Protein AF-A0A8T3P3Z3-F1 (afdb_monomer_lite)

Secondary structure (DSSP, 8-state):
--HHHHHHHHHHHHHHHHHHHHHHHHHHHHHHHHHHHHHHHHHHHHHHHHHHHHTT-SHHHHHSHHHHHHHHHHHHHHHHHHHHHHHHHHHHHHHHHHHHHHHHHHHHHHHHHHHHHHHHHHHHHHHHHHHHHHHHHHHHHHHHHHHHHHHHHHHTTSS-HHHHHHHHHHHHHT-

Radius of gyration: 40.55 Å; chains: 1; bounding box: 87×21×114 Å

Sequence (175 aa):
MDQDSSNAEIAAAECRIADLTMQIERGKEVVQQCTDANTNLSRSAAEARAENQSSGRGFFAGLLGPKYRSAMRLAAASSNAAIAKDVAEKRRKIAEGKREAQDLVKQLQTELSAAKSELKALTSNRQAAAKTKSVAAKNAKDSLSLLEKLKDAHESGILTDDEYEEKRRKLVSQL

pLDDT: mean 89.96, std 8.35, range [50.69, 98.0]

Structure (mmCIF, N/CA/C/O backbone):
data_AF-A0A8T3P3Z3-F1
#
_entry.id   AF-A0A8T3P3Z3-F1
#
loop_
_atom_site.group_PDB
_atom_site.id
_atom_site.type_symbol
_atom_site.label_atom_id
_atom_site.label_alt_id
_atom_site.label_comp_id
_atom_site.label_asym_id
_atom_site.label_entity_id
_atom_site.label_seq_id
_atom_site.pdbx_PDB_ins_code
_atom_site.Cartn_x
_atom_site.Cartn_y
_atom_site.Cartn_z
_atom_site.occupancy
_atom_site.B_iso_or_equiv
_atom_site.auth_seq_id
_atom_site.auth_comp_id
_atom_site.auth_asym_id
_atom_site.auth_atom_id
_atom_site.pdbx_PDB_model_num
ATOM 1 N N . MET A 1 1 ? -22.319 -10.561 25.072 1.00 50.69 1 MET A N 1
ATOM 2 C CA . MET A 1 1 ? -21.213 -10.471 24.100 1.00 50.69 1 MET A CA 1
ATOM 3 C C . MET A 1 1 ? -19.915 -10.590 24.864 1.00 50.69 1 MET A C 1
ATOM 5 O O . MET A 1 1 ? -19.656 -9.767 25.744 1.00 50.69 1 MET A O 1
ATOM 9 N N . ASP A 1 2 ? -19.195 -11.676 24.602 1.00 67.25 2 ASP A N 1
ATOM 10 C CA . ASP A 1 2 ? -18.031 -12.093 25.375 1.00 67.25 2 ASP A CA 1
ATOM 11 C C . ASP A 1 2 ? -16.848 -11.160 25.149 1.00 67.25 2 ASP A C 1
ATOM 13 O O . ASP A 1 2 ? -16.552 -10.734 24.032 1.00 67.25 2 ASP A O 1
ATOM 17 N N . GLN A 1 3 ? -16.177 -10.825 26.249 1.00 68.56 3 GLN A N 1
ATOM 18 C CA . GLN A 1 3 ? -14.993 -9.967 26.263 1.00 68.56 3 GLN A CA 1
ATOM 19 C C . GLN A 1 3 ? -13.870 -10.551 25.389 1.00 68.56 3 GLN A C 1
ATOM 21 O O . GLN A 1 3 ? -13.110 -9.799 24.781 1.00 68.56 3 GLN A O 1
ATOM 26 N N . ASP A 1 4 ? -13.844 -11.877 25.262 1.00 76.31 4 ASP A N 1
ATOM 27 C CA . ASP A 1 4 ? -12.905 -12.624 24.430 1.00 76.31 4 ASP A CA 1
ATOM 28 C C . ASP A 1 4 ? -13.165 -12.432 22.929 1.00 76.31 4 ASP A C 1
ATOM 30 O O . ASP A 1 4 ? -12.211 -12.258 22.173 1.00 76.31 4 ASP A O 1
ATOM 34 N N . SER A 1 5 ? -14.431 -12.332 22.498 1.00 82.38 5 SER A N 1
ATOM 35 C CA . SER A 1 5 ? -14.784 -12.028 21.097 1.00 82.38 5 SER A CA 1
ATOM 36 C C . SER A 1 5 ? -14.308 -10.631 20.697 1.00 82.38 5 SER A C 1
ATOM 38 O O . SER A 1 5 ? -13.670 -10.453 19.665 1.00 82.38 5 SER A O 1
ATOM 40 N N . SER A 1 6 ? -14.539 -9.635 21.560 1.00 81.94 6 SER A N 1
ATOM 41 C CA . SER A 1 6 ? -14.114 -8.253 21.300 1.00 81.94 6 SER A CA 1
ATOM 42 C C . SER A 1 6 ? -12.588 -8.105 21.266 1.00 81.94 6 SER A C 1
ATOM 44 O O . SER A 1 6 ? -12.062 -7.329 20.470 1.00 81.94 6 SER A O 1
ATOM 46 N N . ASN A 1 7 ? -11.863 -8.845 22.109 1.00 87.44 7 ASN A N 1
ATOM 47 C CA . ASN A 1 7 ? -10.401 -8.842 22.087 1.00 87.44 7 ASN A CA 1
ATOM 48 C C . ASN A 1 7 ? -9.848 -9.539 20.832 1.00 87.44 7 ASN A C 1
ATOM 50 O O . ASN A 1 7 ? -8.870 -9.055 20.263 1.00 87.44 7 ASN A O 1
ATOM 54 N N . ALA A 1 8 ? -10.483 -10.622 20.376 1.00 91.19 8 ALA A N 1
ATOM 55 C CA . ALA A 1 8 ? -10.107 -11.305 19.141 1.00 91.19 8 ALA A CA 1
ATOM 56 C C . ALA A 1 8 ? -10.317 -10.418 17.900 1.00 91.19 8 ALA A C 1
ATOM 58 O O . ALA A 1 8 ? -9.439 -10.354 17.042 1.00 91.19 8 ALA A O 1
ATOM 59 N N . GLU A 1 9 ? -11.430 -9.682 17.828 1.00 92.00 9 GLU A N 1
ATOM 60 C CA . GLU A 1 9 ? -11.714 -8.733 16.739 1.00 92.00 9 GLU A CA 1
ATOM 61 C C . GLU A 1 9 ? -10.695 -7.583 16.686 1.00 92.00 9 GLU A C 1
ATOM 63 O O . GLU A 1 9 ? -10.217 -7.220 15.611 1.00 92.00 9 GLU A O 1
ATOM 68 N N . ILE A 1 10 ? -10.307 -7.040 17.847 1.00 93.25 10 ILE A N 1
ATOM 69 C CA . ILE A 1 10 ? -9.264 -6.006 17.947 1.00 93.25 10 ILE A CA 1
ATOM 70 C C . ILE A 1 10 ? -7.916 -6.549 17.460 1.00 93.25 10 ILE A C 1
ATOM 72 O O . ILE A 1 10 ? -7.276 -5.916 16.622 1.00 93.25 10 ILE A O 1
ATOM 76 N N . ALA A 1 11 ? -7.510 -7.731 17.931 1.00 93.81 11 ALA A N 1
ATOM 77 C CA . ALA A 1 11 ? -6.254 -8.354 17.519 1.00 93.81 11 ALA A CA 1
ATOM 78 C C . ALA A 1 11 ? -6.233 -8.654 16.009 1.00 93.81 11 ALA A C 1
ATOM 80 O O . ALA A 1 11 ? -5.237 -8.397 15.334 1.00 93.81 11 ALA A O 1
ATOM 81 N N . ALA A 1 12 ? -7.349 -9.130 15.448 1.00 94.50 12 ALA A N 1
ATOM 82 C CA . ALA A 1 12 ? -7.479 -9.365 14.013 1.00 94.50 12 ALA A CA 1
ATOM 83 C C . ALA A 1 12 ? -7.345 -8.066 13.199 1.00 94.50 12 ALA A C 1
ATOM 85 O O . ALA A 1 12 ? -6.649 -8.044 12.180 1.00 94.50 12 ALA A O 1
ATOM 86 N N . ALA A 1 13 ? -7.957 -6.969 13.658 1.00 94.50 13 ALA A N 1
ATOM 87 C CA . ALA A 1 13 ? -7.828 -5.660 13.021 1.00 94.50 13 ALA A CA 1
ATOM 88 C C . ALA A 1 13 ? -6.385 -5.121 13.088 1.00 94.50 13 ALA A C 1
ATOM 90 O O . ALA A 1 13 ? -5.887 -4.576 12.101 1.00 94.50 13 ALA A O 1
ATOM 91 N N . GLU A 1 14 ? -5.684 -5.312 14.209 1.00 95.19 14 GLU A N 1
ATOM 92 C CA . GLU A 1 14 ? -4.268 -4.950 14.362 1.00 95.19 14 GLU A CA 1
ATOM 93 C C . GLU A 1 14 ? -3.361 -5.748 13.414 1.00 95.19 14 GLU A C 1
ATOM 95 O O . GLU A 1 14 ? -2.542 -5.153 12.707 1.00 95.19 14 GLU A O 1
ATOM 100 N N . CYS A 1 15 ? -3.551 -7.070 13.323 1.00 96.31 15 CYS A N 1
ATOM 101 C CA . CYS A 1 15 ? -2.842 -7.915 12.360 1.00 96.31 15 CYS A CA 1
ATOM 102 C C . CYS A 1 15 ? -3.090 -7.454 10.918 1.00 96.31 15 CYS A C 1
ATOM 104 O O . CYS A 1 15 ? -2.143 -7.277 10.153 1.00 96.31 15 CYS A O 1
ATOM 106 N N . ARG A 1 16 ? -4.347 -7.168 10.557 1.00 96.81 16 ARG A N 1
ATOM 107 C CA . ARG A 1 16 ? -4.697 -6.669 9.220 1.00 96.81 16 ARG A CA 1
ATOM 108 C C . ARG A 1 16 ? -4.017 -5.334 8.904 1.00 96.81 16 ARG A C 1
ATOM 110 O O . ARG A 1 16 ? -3.546 -5.135 7.787 1.00 96.81 16 ARG A O 1
ATOM 117 N N . ILE A 1 17 ? -3.943 -4.416 9.869 1.00 97.44 17 ILE A N 1
ATOM 118 C CA . ILE A 1 17 ? -3.235 -3.135 9.716 1.00 97.44 17 ILE A CA 1
ATOM 119 C C . ILE A 1 17 ? -1.740 -3.362 9.465 1.00 97.44 17 ILE A C 1
ATOM 121 O O . ILE A 1 17 ? -1.163 -2.689 8.603 1.00 97.44 17 ILE A O 1
ATOM 125 N N . ALA A 1 18 ? -1.113 -4.290 10.192 1.00 97.56 18 ALA A N 1
ATOM 126 C CA . ALA A 1 18 ? 0.296 -4.627 10.001 1.00 97.56 18 ALA A CA 1
ATOM 127 C C . ALA A 1 18 ? 0.552 -5.201 8.597 1.00 97.56 18 ALA A C 1
ATOM 129 O O . ALA A 1 18 ? 1.436 -4.713 7.887 1.00 97.56 18 ALA A O 1
ATOM 130 N N . ASP A 1 19 ? -0.280 -6.147 8.157 1.00 97.69 19 ASP A N 1
ATOM 131 C CA . ASP A 1 19 ? -0.182 -6.756 6.828 1.00 97.69 19 ASP A CA 1
ATOM 132 C C . ASP A 1 19 ? -0.372 -5.730 5.707 1.00 97.69 19 ASP A C 1
ATOM 134 O O . ASP A 1 19 ? 0.442 -5.664 4.783 1.00 97.69 19 ASP A O 1
ATOM 138 N N . LEU A 1 20 ? -1.401 -4.881 5.799 1.00 97.69 20 LEU A N 1
ATOM 139 C CA . LEU A 1 20 ? -1.647 -3.814 4.824 1.00 97.69 20 LEU A CA 1
ATOM 140 C C . LEU A 1 20 ? -0.477 -2.826 4.765 1.00 97.69 20 LEU A C 1
ATOM 142 O O . LEU A 1 20 ? -0.072 -2.410 3.680 1.00 97.69 20 LEU A O 1
ATOM 146 N N . THR A 1 21 ? 0.103 -2.477 5.915 1.00 97.62 21 THR A N 1
ATOM 147 C CA . THR A 1 21 ? 1.270 -1.585 5.980 1.00 97.62 21 THR A CA 1
ATOM 148 C C . THR A 1 21 ? 2.472 -2.204 5.266 1.00 97.62 21 THR A C 1
ATOM 150 O O . THR A 1 21 ? 3.102 -1.542 4.444 1.00 97.62 21 THR A O 1
ATOM 153 N N . MET A 1 22 ? 2.754 -3.487 5.508 1.00 98.00 22 MET A N 1
ATOM 154 C CA . MET A 1 22 ? 3.831 -4.202 4.820 1.00 98.00 22 MET A CA 1
ATOM 155 C C . MET A 1 22 ? 3.593 -4.274 3.303 1.00 98.00 22 MET A C 1
ATOM 157 O O . MET A 1 22 ? 4.521 -4.071 2.521 1.00 98.00 22 MET A O 1
ATOM 161 N N . GLN A 1 23 ? 2.360 -4.545 2.868 1.00 97.00 23 GLN A N 1
ATOM 162 C CA . GLN A 1 23 ? 2.019 -4.592 1.444 1.00 97.00 23 GLN A CA 1
ATOM 163 C C . GLN A 1 23 ? 2.171 -3.225 0.764 1.00 97.00 23 GLN A C 1
ATOM 165 O O . GLN A 1 23 ? 2.652 -3.161 -0.367 1.00 97.00 23 GLN A O 1
ATOM 170 N N . ILE A 1 24 ? 1.830 -2.131 1.453 1.00 97.69 24 ILE A N 1
ATOM 171 C CA . ILE A 1 24 ? 2.048 -0.768 0.951 1.00 97.69 24 ILE A CA 1
ATOM 172 C C . ILE A 1 24 ? 3.535 -0.497 0.728 1.00 97.69 24 ILE A C 1
ATOM 174 O O . ILE A 1 24 ? 3.894 0.037 -0.322 1.00 97.69 24 ILE A O 1
ATOM 178 N N . GLU A 1 25 ? 4.398 -0.857 1.680 1.00 97.38 25 GLU A N 1
ATOM 179 C CA . GLU A 1 25 ? 5.842 -0.648 1.528 1.00 97.38 25 GLU A CA 1
ATOM 180 C C . GLU A 1 25 ? 6.406 -1.463 0.360 1.00 97.38 25 GLU A C 1
ATOM 182 O O . GLU A 1 25 ? 7.071 -0.898 -0.508 1.00 97.38 25 GLU A O 1
ATOM 187 N N . ARG A 1 26 ? 6.018 -2.737 0.225 1.00 96.56 26 ARG A N 1
ATOM 188 C CA . ARG A 1 26 ? 6.377 -3.551 -0.952 1.00 96.56 26 ARG A CA 1
ATOM 189 C C . ARG A 1 26 ? 5.886 -2.925 -2.261 1.00 96.56 26 ARG A C 1
ATOM 191 O O . ARG A 1 26 ? 6.616 -2.884 -3.245 1.00 96.56 26 ARG A O 1
ATOM 198 N N . GLY A 1 27 ? 4.662 -2.397 -2.289 1.00 96.81 27 GLY A N 1
ATOM 199 C CA . GLY A 1 27 ? 4.129 -1.704 -3.465 1.00 96.81 27 GLY A CA 1
ATOM 200 C C . GLY A 1 27 ? 4.938 -0.454 -3.833 1.00 96.81 27 GLY A C 1
ATOM 201 O O . GLY A 1 27 ? 5.218 -0.218 -5.010 1.00 96.81 27 GLY A O 1
ATOM 202 N N . LYS A 1 28 ? 5.381 0.326 -2.839 1.00 96.81 28 LYS A N 1
ATOM 203 C CA . LYS A 1 28 ? 6.267 1.484 -3.054 1.00 96.81 28 LYS A CA 1
ATOM 204 C C . LYS A 1 28 ? 7.639 1.068 -3.584 1.00 96.81 28 LYS A C 1
ATOM 206 O O . LYS A 1 28 ? 8.156 1.736 -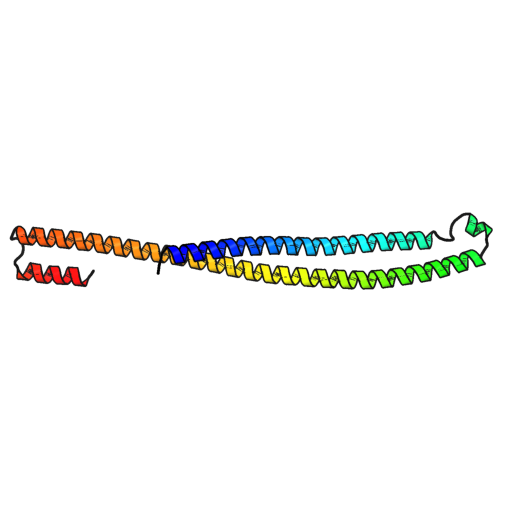4.478 1.00 96.81 28 LYS A O 1
ATOM 211 N N . GLU A 1 29 ? 8.203 -0.031 -3.084 1.00 97.81 29 GLU A N 1
ATOM 212 C CA . GLU A 1 29 ? 9.458 -0.591 -3.597 1.00 97.81 29 GLU A CA 1
ATOM 213 C C . GLU A 1 29 ? 9.341 -0.944 -5.083 1.00 97.81 29 GLU A C 1
ATOM 215 O O . GLU A 1 29 ? 10.219 -0.586 -5.865 1.00 97.81 29 GLU A O 1
ATOM 220 N N . VAL A 1 30 ? 8.231 -1.553 -5.510 1.00 97.25 30 VAL A N 1
ATOM 221 C CA . VAL A 1 30 ? 7.983 -1.849 -6.934 1.00 97.25 30 VAL A CA 1
ATOM 222 C C . VAL A 1 30 ? 7.924 -0.565 -7.771 1.00 97.25 30 VAL A C 1
ATOM 224 O O . VAL A 1 30 ? 8.550 -0.480 -8.829 1.00 97.25 30 VAL A O 1
ATOM 227 N N . VAL A 1 31 ? 7.240 0.482 -7.295 1.00 97.12 31 VAL A N 1
ATOM 228 C CA . VAL A 1 31 ? 7.201 1.790 -7.982 1.00 97.12 31 VAL A CA 1
ATOM 229 C C . VAL A 1 31 ? 8.603 2.395 -8.125 1.00 97.12 31 VAL A C 1
ATOM 231 O O . VAL A 1 31 ? 8.924 2.992 -9.165 1.00 97.12 31 VAL A O 1
ATOM 234 N N . GLN A 1 32 ? 9.442 2.238 -7.100 1.00 97.19 32 GLN A N 1
ATOM 235 C CA . GLN A 1 32 ? 10.830 2.682 -7.136 1.00 97.19 32 GLN A CA 1
ATOM 236 C C . GLN A 1 32 ? 11.639 1.870 -8.153 1.00 97.19 32 GLN A C 1
ATOM 238 O O . GLN A 1 32 ? 12.264 2.462 -9.030 1.00 97.19 32 GLN A O 1
ATOM 243 N N . GLN A 1 33 ? 11.521 0.541 -8.140 1.00 97.00 33 GLN A N 1
ATOM 244 C CA . GLN A 1 33 ? 12.172 -0.342 -9.11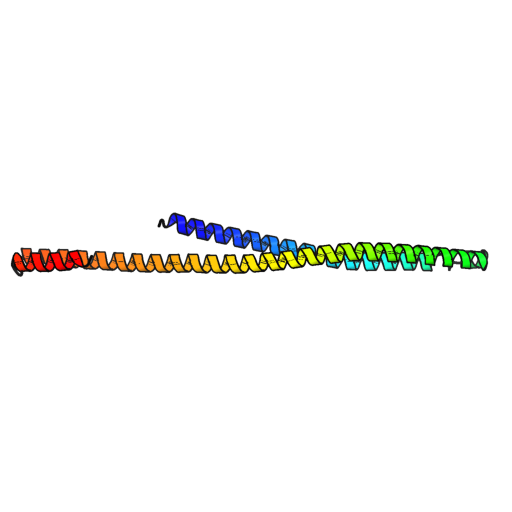2 1.00 97.00 33 GLN A CA 1
ATOM 245 C C . GLN A 1 33 ? 11.794 0.009 -10.556 1.00 97.00 33 GLN A C 1
ATOM 247 O O . GLN A 1 33 ? 12.664 0.055 -11.423 1.00 97.00 33 GLN A O 1
ATOM 252 N N . CYS A 1 34 ? 10.527 0.332 -10.839 1.00 96.44 34 CYS A N 1
ATOM 253 C CA . CYS A 1 34 ? 10.122 0.802 -12.167 1.00 96.44 34 CYS A CA 1
ATOM 254 C C . CYS A 1 34 ? 10.787 2.138 -12.542 1.00 96.44 34 CYS A C 1
ATOM 256 O O . CYS A 1 34 ? 11.142 2.369 -13.700 1.00 96.44 34 CYS A O 1
ATOM 258 N N . THR A 1 35 ? 10.958 3.036 -11.573 1.00 95.75 35 THR A N 1
ATOM 259 C CA . THR A 1 35 ? 11.613 4.335 -11.784 1.00 95.75 35 THR A CA 1
ATOM 260 C C . THR A 1 35 ? 13.108 4.159 -12.072 1.00 95.75 35 THR A C 1
ATOM 262 O O . THR A 1 35 ? 13.630 4.748 -13.026 1.00 95.75 35 THR A O 1
ATOM 265 N N . ASP A 1 36 ? 13.771 3.275 -11.332 1.00 97.25 36 ASP A N 1
ATOM 266 C CA . ASP A 1 36 ? 15.178 2.930 -11.532 1.00 97.25 36 ASP A CA 1
ATOM 267 C C . ASP A 1 36 ? 15.382 2.199 -12.864 1.00 97.25 36 ASP A C 1
ATOM 269 O O . ASP A 1 36 ? 16.277 2.547 -13.637 1.00 97.25 36 ASP A O 1
ATOM 273 N N . ALA A 1 37 ? 14.494 1.261 -13.207 1.00 96.31 37 ALA A N 1
ATOM 274 C CA . ALA A 1 37 ? 14.508 0.556 -14.485 1.00 96.31 37 ALA A CA 1
ATOM 275 C C . ALA A 1 37 ? 14.383 1.519 -15.676 1.00 96.31 37 ALA A C 1
ATOM 277 O O . ALA A 1 37 ? 15.101 1.368 -16.664 1.00 96.31 37 ALA A O 1
ATOM 278 N N . ASN A 1 38 ? 13.525 2.543 -15.591 1.00 96.00 38 ASN A N 1
ATOM 279 C CA . ASN A 1 38 ? 13.406 3.552 -16.648 1.00 96.00 38 ASN A CA 1
ATOM 280 C C . ASN A 1 38 ? 14.683 4.401 -16.779 1.00 96.00 38 ASN A C 1
ATOM 282 O O . ASN A 1 38 ? 15.128 4.717 -17.889 1.00 96.00 38 ASN A O 1
ATOM 286 N N . THR A 1 39 ? 15.301 4.745 -15.650 1.00 95.44 39 THR A N 1
ATOM 287 C CA . THR A 1 39 ? 16.562 5.497 -15.618 1.00 95.44 39 THR A CA 1
ATOM 288 C C . THR A 1 39 ? 17.698 4.682 -16.237 1.00 95.44 39 THR A C 1
ATOM 290 O O . THR A 1 39 ? 18.396 5.173 -17.127 1.00 95.44 39 THR A O 1
ATOM 293 N N . ASN A 1 40 ? 17.826 3.413 -15.849 1.00 96.62 40 ASN A N 1
ATOM 294 C CA . ASN A 1 40 ? 18.827 2.492 -16.383 1.00 96.62 40 ASN A CA 1
ATOM 295 C C . ASN A 1 40 ? 18.617 2.234 -17.877 1.00 96.62 40 ASN A C 1
ATOM 297 O O . ASN A 1 40 ? 19.560 2.354 -18.651 1.00 96.62 40 ASN A O 1
ATOM 301 N N . LEU A 1 41 ? 17.375 1.999 -18.314 1.00 95.69 41 LEU A N 1
ATOM 302 C CA . LEU A 1 41 ? 17.042 1.848 -19.732 1.00 95.69 41 LEU A CA 1
ATOM 303 C C . LEU A 1 41 ? 17.444 3.084 -20.546 1.00 95.69 41 LEU A C 1
ATOM 305 O O . LEU A 1 41 ? 17.961 2.965 -21.656 1.00 95.69 41 LEU A O 1
ATOM 309 N N . SER A 1 42 ? 17.221 4.277 -19.993 1.00 93.00 42 SER A N 1
ATOM 310 C CA . SER A 1 42 ? 17.595 5.535 -20.642 1.00 93.00 42 SER A CA 1
ATOM 311 C C . SER A 1 42 ? 19.112 5.678 -20.770 1.00 93.00 42 SER A C 1
ATOM 313 O O . SER A 1 42 ? 19.587 6.102 -21.824 1.00 93.00 42 SER A O 1
ATOM 315 N N . ARG A 1 43 ? 19.862 5.283 -19.734 1.00 95.75 43 ARG A N 1
ATOM 316 C CA . ARG A 1 43 ? 21.328 5.279 -19.736 1.00 95.75 43 ARG A CA 1
ATOM 317 C C . ARG A 1 43 ? 21.887 4.280 -20.749 1.00 95.75 43 ARG A C 1
ATOM 319 O O . ARG A 1 43 ? 22.609 4.695 -21.649 1.00 95.75 43 ARG A O 1
ATOM 326 N N . SER A 1 44 ? 21.472 3.015 -20.691 1.00 94.94 44 SER A N 1
ATOM 327 C CA . SER A 1 44 ? 21.937 1.978 -21.624 1.00 94.94 44 SER A CA 1
ATOM 328 C C . SER A 1 44 ? 21.599 2.314 -23.078 1.00 94.94 44 SER A C 1
ATOM 330 O O . SER A 1 44 ? 22.396 2.092 -23.984 1.00 94.94 44 SER A O 1
ATOM 332 N N . ALA A 1 45 ? 20.436 2.923 -23.327 1.00 93.56 45 ALA A N 1
ATOM 333 C CA . ALA A 1 45 ? 20.075 3.385 -24.662 1.00 93.56 45 ALA A CA 1
ATOM 334 C C . ALA A 1 45 ? 20.900 4.591 -25.138 1.00 93.56 45 ALA A C 1
ATOM 336 O O . ALA A 1 45 ? 21.020 4.809 -26.344 1.00 93.56 45 ALA A O 1
ATOM 337 N N . ALA A 1 46 ? 21.407 5.425 -24.229 1.00 92.88 46 ALA A N 1
ATOM 338 C CA . ALA A 1 46 ? 22.320 6.510 -24.573 1.00 92.88 46 ALA A CA 1
ATOM 339 C C . ALA A 1 46 ? 23.717 5.961 -24.900 1.00 92.88 46 ALA A C 1
ATOM 341 O O . ALA A 1 46 ? 24.283 6.341 -25.923 1.00 92.88 46 ALA A O 1
ATOM 342 N N . GLU A 1 47 ? 24.214 5.017 -24.098 1.00 93.75 47 GLU A N 1
ATOM 343 C CA . GLU A 1 47 ? 25.491 4.320 -24.309 1.00 93.75 47 GLU A CA 1
ATOM 344 C C . GLU A 1 47 ? 25.510 3.588 -25.660 1.00 93.75 47 GLU A C 1
ATOM 346 O O . GLU A 1 47 ? 26.364 3.871 -26.499 1.00 93.75 47 GLU A O 1
ATOM 351 N N . ALA A 1 48 ? 24.493 2.771 -25.952 1.00 90.81 48 ALA A N 1
ATOM 352 C CA . ALA A 1 48 ? 24.399 2.047 -27.223 1.00 90.81 48 ALA A CA 1
ATOM 353 C C . ALA A 1 48 ? 24.331 2.987 -28.447 1.00 90.81 48 ALA A C 1
ATOM 355 O O . ALA A 1 48 ? 24.914 2.722 -29.500 1.00 90.81 48 ALA A O 1
ATOM 356 N N . ARG A 1 49 ? 23.648 4.137 -28.325 1.00 88.94 49 ARG A N 1
ATOM 357 C CA . ARG A 1 49 ? 23.635 5.153 -29.393 1.00 88.94 49 ARG A CA 1
ATOM 358 C C . ARG A 1 49 ? 24.994 5.828 -29.561 1.00 88.94 49 ARG A C 1
ATOM 360 O O . ARG A 1 49 ? 25.354 6.153 -30.692 1.00 88.94 49 ARG A O 1
ATOM 367 N N . ALA A 1 50 ? 25.728 6.054 -28.474 1.00 88.50 50 ALA A N 1
ATOM 368 C CA . ALA A 1 50 ? 27.069 6.626 -28.521 1.00 88.50 50 ALA A CA 1
ATOM 369 C C . ALA A 1 50 ? 28.063 5.676 -29.217 1.00 88.50 50 ALA A C 1
ATOM 371 O O . ALA A 1 50 ? 28.828 6.123 -30.074 1.00 88.50 50 ALA A O 1
ATOM 372 N N . GLU A 1 51 ? 27.990 4.370 -28.945 1.00 88.00 51 GLU A N 1
ATOM 373 C CA . GLU A 1 51 ? 28.793 3.333 -29.621 1.00 88.00 51 GLU A CA 1
ATOM 374 C C . GLU A 1 51 ? 28.514 3.260 -31.132 1.00 88.00 51 GLU A C 1
ATOM 376 O O . GLU A 1 51 ? 29.428 3.226 -31.963 1.00 88.00 51 GLU A O 1
ATOM 381 N N . ASN A 1 52 ? 27.242 3.332 -31.527 1.00 85.88 52 ASN A N 1
ATOM 382 C CA . ASN A 1 52 ? 26.876 3.379 -32.942 1.00 85.88 52 ASN A CA 1
ATOM 383 C C . ASN A 1 52 ? 27.402 4.644 -33.643 1.00 85.88 52 ASN A C 1
ATOM 385 O O . ASN A 1 52 ? 27.706 4.615 -34.833 1.00 85.88 52 ASN A O 1
ATOM 389 N N . GLN A 1 53 ? 27.508 5.771 -32.934 1.00 79.94 53 GLN A N 1
ATOM 390 C CA . GLN A 1 53 ? 28.006 7.027 -33.506 1.00 79.94 53 GLN A CA 1
ATOM 391 C C . GLN A 1 53 ? 29.533 7.079 -33.635 1.00 79.94 53 GLN A C 1
ATOM 393 O O . GLN A 1 53 ? 30.042 7.781 -34.517 1.00 79.94 53 GLN A O 1
ATOM 398 N N . SER A 1 54 ? 30.269 6.369 -32.776 1.00 77.94 54 SER A N 1
ATOM 399 C CA . SER A 1 54 ? 31.728 6.244 -32.873 1.00 77.94 54 SER A CA 1
ATOM 400 C C . SER A 1 54 ? 32.150 5.254 -33.972 1.00 77.94 54 SER A C 1
ATOM 402 O O . SER A 1 54 ? 33.209 5.422 -34.591 1.00 77.94 54 SER A O 1
ATOM 404 N N . SER A 1 55 ? 31.281 4.292 -34.299 1.00 70.50 55 SER A N 1
ATOM 405 C CA . SER A 1 55 ? 31.450 3.334 -35.394 1.00 70.50 55 SER A CA 1
ATOM 406 C C . SER A 1 55 ? 31.568 4.048 -36.754 1.00 70.50 55 SER A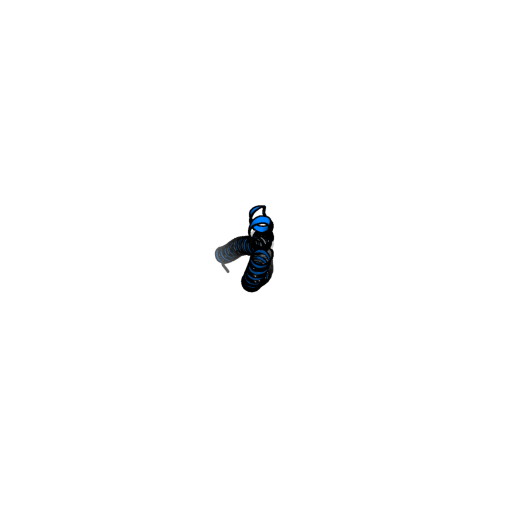 C 1
ATOM 408 O O . SER A 1 55 ? 30.624 4.647 -37.265 1.00 70.50 55 SER A O 1
ATOM 410 N N . GLY A 1 56 ? 32.768 4.029 -37.348 1.00 62.94 56 GLY A N 1
ATOM 411 C CA . GLY A 1 56 ? 33.060 4.695 -38.629 1.00 62.94 56 GLY A CA 1
ATOM 412 C C . GLY A 1 56 ? 33.649 6.111 -38.531 1.00 62.94 56 GLY A C 1
ATOM 413 O O . GLY A 1 56 ? 33.788 6.774 -39.561 1.00 62.94 56 GLY A O 1
ATOM 414 N N . ARG A 1 57 ? 34.024 6.580 -37.329 1.00 69.56 57 ARG A N 1
ATOM 415 C CA . ARG A 1 57 ? 34.759 7.849 -37.115 1.00 69.56 57 ARG A CA 1
ATOM 416 C C . ARG A 1 57 ? 36.251 7.681 -36.769 1.00 69.56 57 ARG A C 1
ATOM 418 O O . ARG A 1 57 ? 36.946 8.681 -36.645 1.00 69.56 57 ARG A O 1
ATOM 425 N N . GLY A 1 58 ? 36.746 6.448 -36.629 1.00 70.19 58 GLY A N 1
ATOM 426 C CA . GLY A 1 58 ? 38.143 6.156 -36.264 1.00 70.19 58 GLY A CA 1
ATOM 427 C C . GLY A 1 58 ? 39.150 6.226 -37.422 1.00 70.19 58 GLY A C 1
ATOM 428 O O . GLY A 1 58 ? 38.771 6.359 -38.585 1.00 70.19 58 GLY A O 1
ATOM 429 N N . PHE A 1 59 ? 40.440 6.069 -37.100 1.00 67.56 59 PHE A N 1
ATOM 430 C CA . PHE A 1 59 ? 41.578 6.095 -38.038 1.00 67.56 59 PHE A CA 1
ATOM 431 C C . PHE A 1 59 ? 41.345 5.258 -39.314 1.00 67.56 59 PHE A C 1
ATOM 433 O O . PHE A 1 59 ? 41.517 5.747 -40.431 1.00 67.56 59 PHE A O 1
ATOM 440 N N . PHE A 1 60 ? 40.826 4.035 -39.167 1.00 63.69 60 PHE A N 1
ATOM 441 C CA . PHE A 1 60 ? 40.511 3.143 -40.291 1.00 63.69 60 PHE A CA 1
ATOM 442 C C . PHE A 1 60 ? 39.413 3.668 -41.227 1.00 63.69 60 PHE A C 1
ATOM 444 O O . PHE A 1 60 ? 39.405 3.347 -42.412 1.00 63.69 60 PHE A O 1
ATOM 451 N N . ALA A 1 61 ? 38.503 4.517 -40.747 1.00 67.25 61 ALA A N 1
ATOM 452 C CA . ALA A 1 61 ? 37.466 5.108 -41.587 1.00 67.25 61 ALA A CA 1
ATOM 453 C C . ALA A 1 61 ? 38.002 6.216 -42.511 1.00 67.25 61 ALA A C 1
ATOM 455 O O . ALA A 1 61 ? 37.407 6.485 -43.555 1.00 67.25 61 ALA A O 1
ATOM 456 N N . GLY A 1 62 ? 39.124 6.847 -42.141 1.00 70.12 62 GLY A N 1
ATOM 457 C CA . GLY A 1 62 ? 39.887 7.728 -43.029 1.00 70.12 62 GLY A CA 1
ATOM 458 C C . GLY A 1 62 ? 40.594 6.946 -44.137 1.00 70.12 62 GLY A C 1
ATOM 459 O O . GLY A 1 62 ? 40.579 7.378 -45.286 1.00 70.12 62 GLY A O 1
ATOM 460 N N . LEU A 1 63 ? 41.114 5.759 -43.803 1.00 76.38 63 LEU A N 1
ATOM 461 C CA . LEU A 1 63 ? 41.822 4.866 -44.726 1.00 76.38 63 LEU A CA 1
ATOM 462 C C . LEU A 1 63 ? 40.890 4.212 -45.767 1.00 76.38 63 LEU A C 1
ATOM 464 O O . LEU A 1 63 ? 41.233 4.119 -46.939 1.00 76.38 63 LEU A O 1
ATOM 468 N N . LEU A 1 64 ? 39.690 3.789 -45.353 1.00 82.19 64 LEU A N 1
ATOM 469 C CA . LEU A 1 64 ? 38.724 3.061 -46.197 1.00 82.19 64 LEU A CA 1
ATOM 470 C C . LEU A 1 64 ? 37.831 3.972 -47.069 1.00 82.19 64 LEU A C 1
ATOM 472 O O . LEU A 1 64 ? 37.020 3.496 -47.867 1.00 82.19 64 LEU A O 1
ATOM 476 N N . GLY A 1 65 ? 37.966 5.293 -46.933 1.00 85.06 65 GLY A N 1
ATOM 477 C CA . GLY A 1 65 ? 37.356 6.274 -47.828 1.00 85.06 65 GLY A CA 1
ATOM 478 C C . GLY A 1 65 ? 35.864 6.598 -47.593 1.00 85.06 65 GLY A C 1
ATOM 479 O O . GLY A 1 65 ? 35.229 6.155 -46.632 1.00 85.06 65 GLY A O 1
ATOM 480 N N . PRO A 1 66 ? 35.266 7.456 -48.448 1.00 83.44 66 PRO A N 1
ATOM 481 C CA . PRO A 1 66 ? 33.918 8.010 -48.246 1.00 83.44 66 PRO A CA 1
ATOM 482 C C . PRO A 1 66 ? 32.768 6.991 -48.292 1.00 83.44 66 PRO A C 1
ATOM 484 O O . PRO A 1 66 ? 31.809 7.134 -47.535 1.00 83.44 66 PRO A O 1
ATOM 487 N N . LYS A 1 67 ? 32.855 5.955 -49.141 1.00 85.62 67 LYS A N 1
ATOM 488 C CA . LYS A 1 67 ? 31.802 4.928 -49.273 1.00 85.62 67 LYS A CA 1
ATOM 489 C C . LYS A 1 67 ? 31.649 4.105 -47.992 1.00 85.62 67 LYS A C 1
ATOM 491 O O . LYS A 1 67 ? 30.531 3.909 -47.527 1.00 85.62 67 LYS A O 1
ATOM 496 N N . TYR A 1 68 ? 32.768 3.718 -47.376 1.00 85.75 68 TYR A N 1
ATOM 497 C CA . TYR A 1 68 ? 32.782 3.034 -46.082 1.00 85.75 68 TYR A CA 1
ATOM 498 C C . TYR A 1 68 ? 32.152 3.895 -44.978 1.00 85.75 68 TYR A C 1
ATOM 500 O O . TYR A 1 68 ? 31.274 3.439 -44.248 1.00 85.75 68 TYR A O 1
ATOM 508 N N . ARG A 1 69 ? 32.529 5.180 -44.905 1.00 82.88 69 ARG A N 1
ATOM 509 C CA . ARG A 1 69 ? 31.936 6.134 -43.951 1.00 82.88 69 ARG A CA 1
ATOM 510 C C . ARG A 1 69 ? 30.427 6.298 -44.149 1.00 82.88 69 ARG A C 1
ATOM 512 O O . ARG A 1 69 ? 29.693 6.387 -43.169 1.00 82.88 69 ARG A O 1
ATOM 519 N N . SER A 1 70 ? 29.961 6.338 -45.397 1.00 84.94 70 SER A N 1
ATOM 520 C CA . SER A 1 70 ? 28.532 6.418 -45.722 1.00 84.94 70 SER A CA 1
ATOM 521 C C . SER A 1 70 ? 27.776 5.152 -45.298 1.00 84.94 70 SER A C 1
ATOM 523 O O . SER A 1 70 ? 26.757 5.266 -44.616 1.00 84.94 70 SER A O 1
ATOM 525 N N . ALA A 1 71 ? 28.311 3.965 -45.597 1.00 86.00 71 ALA A N 1
ATOM 526 C CA . ALA A 1 71 ? 27.722 2.690 -45.188 1.00 86.00 71 ALA A CA 1
ATOM 527 C C . ALA A 1 71 ? 27.641 2.548 -43.656 1.00 86.00 71 ALA A C 1
ATOM 529 O O . ALA A 1 71 ? 26.595 2.176 -43.129 1.00 86.00 71 ALA A O 1
ATOM 530 N N . MET A 1 72 ? 28.698 2.932 -42.930 1.00 87.31 72 MET A N 1
ATOM 531 C CA . MET A 1 72 ? 28.706 2.904 -41.461 1.00 87.31 72 MET A CA 1
ATOM 532 C C . MET A 1 72 ? 27.689 3.871 -40.845 1.00 87.31 72 MET A C 1
ATOM 534 O O . MET A 1 72 ? 27.000 3.511 -39.896 1.00 87.31 72 MET A O 1
ATOM 538 N N . ARG A 1 73 ? 27.515 5.074 -41.412 1.00 85.81 73 ARG A N 1
ATOM 539 C CA . ARG A 1 73 ? 26.465 6.010 -40.965 1.00 85.81 73 ARG A CA 1
ATOM 540 C C . ARG A 1 73 ? 25.061 5.450 -41.181 1.00 85.81 73 ARG A C 1
ATOM 542 O O . ARG A 1 73 ? 24.206 5.633 -40.319 1.00 85.81 73 ARG A O 1
ATOM 549 N N . LEU A 1 74 ? 24.826 4.776 -42.307 1.00 88.38 74 LEU A N 1
ATOM 550 C CA . LEU A 1 74 ? 23.539 4.146 -42.599 1.00 88.38 74 LEU A CA 1
ATOM 551 C C . LEU A 1 74 ? 23.249 2.993 -41.626 1.00 88.38 74 LEU A C 1
ATOM 553 O O . LEU A 1 74 ? 22.154 2.920 -41.069 1.00 88.38 74 LEU A O 1
ATOM 557 N N . ALA A 1 75 ? 24.244 2.140 -41.366 1.00 87.81 75 ALA A N 1
ATOM 558 C CA . ALA A 1 75 ? 24.141 1.063 -40.385 1.00 87.81 75 ALA A CA 1
ATOM 559 C C . ALA A 1 75 ? 23.878 1.607 -38.968 1.00 87.81 75 ALA A C 1
ATOM 561 O O . ALA A 1 75 ? 22.970 1.132 -38.286 1.00 87.81 75 ALA A O 1
ATOM 562 N N . ALA A 1 76 ? 24.590 2.661 -38.558 1.00 88.00 76 ALA A N 1
ATOM 563 C CA . ALA A 1 76 ? 24.380 3.333 -37.277 1.00 88.00 76 ALA A CA 1
ATOM 564 C C . ALA A 1 76 ? 22.977 3.950 -37.157 1.00 88.00 76 ALA A C 1
ATOM 566 O O . ALA A 1 76 ? 22.348 3.851 -36.105 1.00 88.00 76 ALA A O 1
ATOM 567 N N . ALA A 1 77 ? 22.454 4.562 -38.226 1.00 88.94 77 ALA A N 1
ATOM 568 C CA . ALA A 1 77 ? 21.097 5.106 -38.245 1.00 88.94 77 ALA A CA 1
ATOM 569 C C . ALA A 1 77 ? 20.035 4.003 -38.097 1.00 88.94 77 ALA A C 1
ATOM 571 O O . ALA A 1 77 ? 19.114 4.148 -37.292 1.00 88.94 77 ALA A O 1
ATOM 572 N N . SER A 1 78 ? 20.195 2.886 -38.814 1.00 90.38 78 SER A N 1
ATOM 573 C CA . SER A 1 78 ? 19.314 1.716 -38.700 1.00 90.38 78 SER A CA 1
ATOM 574 C C . SER A 1 78 ? 19.350 1.110 -37.290 1.00 90.38 78 SER A C 1
ATOM 576 O O . SER A 1 78 ? 18.305 0.908 -36.669 1.00 90.38 78 SER A O 1
ATOM 578 N N . SER A 1 79 ? 20.552 0.922 -36.734 1.00 90.88 79 SER A N 1
ATOM 579 C CA . SER A 1 79 ? 20.751 0.421 -35.369 1.00 90.88 79 SER A CA 1
ATOM 580 C C . SER A 1 79 ? 20.119 1.351 -34.324 1.00 90.88 79 SER A C 1
ATOM 582 O O . SER A 1 79 ? 19.350 0.912 -33.470 1.00 90.88 79 SER A O 1
ATOM 584 N N . ASN A 1 80 ? 20.318 2.669 -34.443 1.00 91.88 80 ASN A N 1
ATOM 585 C CA . ASN A 1 80 ? 19.700 3.654 -33.551 1.00 91.88 80 ASN A CA 1
ATOM 586 C C . ASN A 1 80 ? 18.167 3.670 -33.643 1.00 91.88 80 ASN A C 1
ATOM 588 O O . ASN A 1 80 ? 17.500 3.877 -32.624 1.00 91.88 80 ASN A O 1
ATOM 592 N N . ALA A 1 81 ? 17.602 3.443 -34.832 1.00 92.44 81 ALA A N 1
ATOM 593 C CA . ALA A 1 81 ? 16.160 3.316 -35.015 1.00 92.44 81 ALA A CA 1
ATOM 594 C C . ALA A 1 81 ? 15.610 2.047 -34.342 1.00 92.44 81 ALA A C 1
ATOM 596 O O . ALA A 1 81 ? 14.565 2.106 -33.693 1.00 92.44 81 ALA A O 1
ATOM 597 N N . ALA A 1 82 ? 16.325 0.921 -34.434 1.00 93.75 82 ALA A N 1
ATOM 598 C CA . ALA A 1 82 ? 15.970 -0.311 -33.732 1.00 93.75 82 ALA A CA 1
ATOM 599 C C . ALA A 1 82 ? 16.021 -0.130 -32.204 1.00 93.75 82 ALA A C 1
ATOM 601 O O . ALA A 1 82 ? 15.048 -0.447 -31.520 1.00 93.75 82 ALA A O 1
ATOM 602 N N . ILE A 1 83 ? 17.088 0.488 -31.679 1.00 93.00 83 ILE A N 1
ATOM 603 C CA . ILE A 1 83 ? 17.217 0.833 -30.252 1.00 93.00 83 ILE A CA 1
ATOM 604 C C . ILE A 1 83 ? 16.057 1.730 -29.803 1.00 93.00 83 ILE A C 1
ATOM 606 O O . ILE A 1 83 ? 15.494 1.532 -28.731 1.00 93.00 83 ILE A O 1
ATOM 610 N N . ALA A 1 84 ? 15.669 2.726 -30.606 1.00 93.88 84 ALA A N 1
ATOM 611 C CA . ALA A 1 84 ? 14.557 3.608 -30.260 1.00 93.88 84 ALA A CA 1
ATOM 612 C C . ALA A 1 84 ? 13.222 2.857 -30.141 1.00 93.88 84 ALA A C 1
ATOM 614 O O . ALA A 1 84 ? 12.463 3.135 -29.211 1.00 93.88 84 ALA A O 1
ATOM 615 N N . LYS A 1 85 ? 12.955 1.896 -31.036 1.00 95.50 85 LYS A N 1
ATOM 616 C CA . LYS A 1 85 ? 11.755 1.048 -30.967 1.00 95.50 85 LYS A CA 1
ATOM 617 C C . LYS A 1 85 ? 11.754 0.167 -29.717 1.00 95.50 85 LYS A C 1
ATOM 619 O O . LYS A 1 85 ? 10.771 0.187 -28.981 1.00 95.50 85 LYS A O 1
ATOM 624 N N . ASP A 1 86 ? 12.857 -0.528 -29.442 1.00 95.31 86 ASP A N 1
ATOM 625 C CA . ASP A 1 86 ? 12.992 -1.391 -28.257 1.00 95.31 86 ASP A CA 1
ATOM 626 C C . ASP A 1 86 ? 12.830 -0.595 -26.949 1.00 95.31 86 ASP A C 1
ATOM 628 O O . ASP A 1 86 ? 12.083 -0.980 -26.049 1.00 95.31 86 ASP A O 1
ATOM 632 N N . VAL A 1 87 ? 13.449 0.586 -26.866 1.00 96.38 87 VAL A N 1
ATOM 633 C CA . VAL A 1 87 ? 13.308 1.483 -25.709 1.00 96.38 87 VAL A CA 1
ATOM 634 C C . VAL A 1 87 ? 11.871 1.963 -25.543 1.00 96.38 87 VAL A C 1
ATOM 636 O O . VAL A 1 87 ? 11.391 2.027 -24.413 1.00 96.38 87 VAL A O 1
ATOM 639 N N . ALA A 1 88 ? 11.177 2.308 -26.629 1.00 95.94 88 ALA A N 1
ATOM 640 C CA . ALA A 1 88 ? 9.782 2.732 -26.560 1.00 95.94 88 ALA A CA 1
ATOM 641 C C . ALA A 1 88 ? 8.879 1.607 -26.030 1.00 95.94 88 ALA A C 1
ATOM 643 O O . ALA A 1 88 ? 8.051 1.851 -25.151 1.00 95.94 88 ALA A O 1
ATOM 644 N N . GLU A 1 89 ? 9.078 0.373 -26.498 1.00 97.12 89 GLU A N 1
ATOM 645 C CA . GLU A 1 89 ? 8.324 -0.787 -26.022 1.00 97.12 89 GLU A CA 1
ATOM 646 C C . GLU A 1 89 ? 8.597 -1.073 -24.538 1.00 97.12 89 GLU A C 1
ATOM 648 O O . GLU A 1 89 ? 7.663 -1.199 -23.742 1.00 97.12 89 GLU A O 1
ATOM 653 N N . LYS A 1 90 ? 9.872 -1.107 -24.135 1.00 97.19 90 LYS A N 1
ATOM 654 C CA . LYS A 1 90 ? 10.261 -1.329 -22.735 1.00 97.19 90 LYS A CA 1
ATOM 655 C C . LYS A 1 90 ? 9.755 -0.217 -21.819 1.00 97.19 90 LYS A C 1
ATOM 657 O O . LYS A 1 90 ? 9.221 -0.509 -20.752 1.00 97.19 90 LYS A O 1
ATOM 662 N N . ARG A 1 91 ? 9.839 1.051 -22.239 1.00 96.31 91 ARG A N 1
ATOM 663 C CA . ARG A 1 91 ? 9.275 2.186 -21.486 1.00 96.31 91 ARG A CA 1
ATOM 664 C C . ARG A 1 91 ? 7.770 2.068 -21.315 1.00 96.31 91 ARG A C 1
ATOM 666 O O . ARG A 1 91 ? 7.281 2.397 -20.240 1.00 96.31 91 ARG A O 1
ATOM 673 N N . ARG A 1 92 ? 7.047 1.588 -22.332 1.00 97.25 92 ARG A N 1
ATOM 674 C CA . ARG A 1 92 ? 5.602 1.351 -22.224 1.00 97.25 92 ARG A CA 1
ATOM 675 C C . ARG A 1 92 ? 5.300 0.334 -21.126 1.00 97.25 92 ARG A C 1
ATOM 677 O O . ARG A 1 92 ? 4.508 0.639 -20.244 1.00 97.25 92 ARG A O 1
ATOM 684 N N . LYS A 1 93 ? 5.987 -0.814 -21.136 1.00 97.25 93 LYS A N 1
ATOM 685 C CA . LYS A 1 93 ? 5.827 -1.870 -20.118 1.00 97.25 93 LYS A CA 1
ATOM 686 C C . LYS A 1 93 ? 6.175 -1.370 -18.711 1.00 97.25 93 LYS A C 1
ATOM 688 O O . LYS A 1 93 ? 5.436 -1.622 -17.768 1.00 97.25 93 LYS A O 1
ATOM 693 N N . ILE A 1 94 ? 7.264 -0.610 -18.570 1.00 96.56 94 ILE A N 1
ATOM 694 C CA . ILE A 1 94 ? 7.662 -0.014 -17.283 1.00 96.56 94 ILE A CA 1
ATOM 695 C C . ILE A 1 94 ? 6.616 0.996 -16.790 1.00 96.56 94 ILE A C 1
ATOM 697 O O . ILE A 1 94 ? 6.307 1.029 -15.602 1.00 96.56 94 ILE A O 1
ATOM 701 N N . ALA A 1 95 ? 6.075 1.832 -17.680 1.00 96.06 95 ALA A N 1
ATOM 702 C CA . ALA A 1 95 ? 5.057 2.816 -17.324 1.00 96.06 95 ALA A CA 1
ATOM 703 C C . ALA A 1 95 ? 3.737 2.154 -16.898 1.00 96.06 95 ALA A C 1
ATOM 705 O O . ALA A 1 95 ? 3.114 2.610 -15.942 1.00 96.06 95 ALA A O 1
ATOM 706 N N . GLU A 1 96 ? 3.342 1.078 -17.578 1.00 97.19 96 GLU A N 1
ATOM 707 C CA . GLU A 1 96 ? 2.172 0.265 -17.239 1.00 97.19 96 GLU A CA 1
ATOM 708 C C . GLU A 1 96 ? 2.335 -0.395 -15.865 1.00 97.19 96 GLU A C 1
ATOM 710 O O . GLU A 1 96 ? 1.540 -0.116 -14.970 1.00 97.19 96 GLU A O 1
ATOM 715 N N . GLY A 1 97 ? 3.439 -1.115 -15.634 1.00 95.94 97 GLY A N 1
ATOM 716 C CA . GLY A 1 97 ? 3.717 -1.727 -14.329 1.00 95.94 97 GLY A CA 1
ATOM 717 C C . GLY A 1 97 ? 3.827 -0.702 -13.193 1.00 95.94 97 GLY A C 1
ATOM 718 O O . GLY A 1 97 ? 3.320 -0.924 -12.094 1.00 95.94 97 GLY A O 1
ATOM 719 N N . LYS A 1 98 ? 4.408 0.478 -13.458 1.00 97.56 98 LYS A N 1
ATOM 720 C CA . LYS A 1 98 ? 4.435 1.578 -12.483 1.00 97.56 98 LYS A CA 1
ATOM 721 C C . LYS A 1 98 ? 3.028 2.057 -12.135 1.00 97.56 98 LYS A C 1
ATOM 723 O O . LYS A 1 98 ? 2.755 2.312 -10.964 1.00 97.56 98 LYS A O 1
ATOM 728 N N . ARG A 1 99 ? 2.157 2.217 -13.133 1.00 97.88 99 ARG A N 1
ATOM 729 C CA . ARG A 1 99 ? 0.776 2.662 -12.928 1.00 97.88 99 ARG A CA 1
ATOM 730 C C . ARG A 1 99 ? -0.007 1.645 -12.103 1.00 97.88 99 ARG A C 1
ATOM 732 O O . ARG A 1 99 ? -0.632 2.038 -11.125 1.00 97.88 99 ARG A O 1
ATOM 739 N N . GLU A 1 100 ? 0.077 0.365 -12.452 1.00 97.19 100 GLU A N 1
ATOM 740 C CA . GLU A 1 100 ? -0.579 -0.722 -11.714 1.00 97.19 100 GLU A CA 1
ATOM 741 C C . GLU A 1 100 ? -0.131 -0.760 -10.249 1.00 97.19 100 GLU A C 1
ATOM 743 O O . GLU A 1 100 ? -0.966 -0.776 -9.345 1.00 97.19 100 GLU A O 1
ATOM 748 N N . ALA A 1 101 ? 1.179 -0.675 -9.997 1.00 96.50 101 ALA A N 1
ATOM 749 C CA . ALA A 1 101 ? 1.715 -0.640 -8.639 1.00 96.50 101 ALA A CA 1
ATOM 750 C C . ALA A 1 101 ? 1.253 0.606 -7.858 1.00 96.50 101 ALA A C 1
ATOM 752 O O . ALA A 1 101 ? 0.907 0.510 -6.681 1.00 96.50 101 ALA A O 1
ATOM 753 N N . GLN A 1 102 ? 1.200 1.778 -8.501 1.00 97.25 102 GLN A N 1
ATOM 754 C CA . GLN A 1 102 ? 0.684 3.000 -7.876 1.00 97.25 102 GLN A CA 1
ATOM 755 C C . GLN A 1 102 ? -0.803 2.896 -7.530 1.00 97.25 102 GLN A C 1
ATOM 757 O O . GLN A 1 102 ? -1.213 3.355 -6.463 1.00 97.25 102 GLN A O 1
ATOM 762 N N . ASP A 1 103 ? -1.609 2.318 -8.416 1.00 97.81 103 ASP A N 1
ATOM 763 C CA . ASP A 1 103 ? -3.043 2.160 -8.191 1.00 97.81 103 ASP A CA 1
ATOM 764 C C . ASP A 1 103 ? -3.319 1.124 -7.089 1.00 97.81 103 ASP A C 1
ATOM 766 O O . ASP A 1 103 ? -4.143 1.388 -6.211 1.00 97.81 103 ASP A O 1
ATOM 770 N N . LEU A 1 104 ? -2.545 0.034 -7.027 1.00 96.44 104 LEU A N 1
ATOM 771 C CA . LEU A 1 104 ? -2.580 -0.919 -5.913 1.00 96.44 104 LEU A CA 1
ATOM 772 C C . LEU A 1 104 ? -2.224 -0.250 -4.577 1.00 96.44 104 LEU A C 1
ATOM 774 O O . LEU A 1 104 ? -2.940 -0.412 -3.593 1.00 96.44 104 LEU A O 1
ATOM 778 N N . VAL A 1 105 ? -1.156 0.555 -4.528 1.00 97.88 105 VAL A N 1
ATOM 779 C CA . VAL A 1 105 ? -0.770 1.281 -3.304 1.00 97.88 105 VAL A CA 1
ATOM 780 C C . VAL A 1 105 ? -1.892 2.209 -2.829 1.00 97.88 105 VAL A C 1
ATOM 782 O O . VAL A 1 105 ? -2.169 2.256 -1.631 1.00 97.88 105 VAL A O 1
ATOM 785 N N . LYS A 1 106 ? -2.576 2.918 -3.736 1.00 97.94 106 LYS A N 1
ATOM 786 C CA . LYS A 1 106 ? -3.724 3.772 -3.375 1.00 97.94 106 LYS A CA 1
ATOM 787 C C . LYS A 1 106 ? -4.899 2.963 -2.820 1.00 97.94 106 LYS A C 1
ATOM 789 O O . LYS A 1 106 ? -5.539 3.397 -1.860 1.00 97.94 106 LYS A O 1
ATOM 794 N N . GLN A 1 107 ? -5.187 1.800 -3.405 1.00 97.69 107 GLN A N 1
ATOM 795 C CA . GLN A 1 107 ? -6.233 0.899 -2.911 1.00 97.69 107 GLN A CA 1
ATOM 796 C C . GLN A 1 107 ? -5.895 0.413 -1.497 1.00 97.69 107 GLN A C 1
ATOM 798 O O . GLN A 1 107 ? -6.684 0.615 -0.576 1.00 97.69 107 GLN A O 1
ATOM 803 N N . LEU A 1 108 ? -4.675 -0.086 -1.288 1.00 97.75 108 LEU A N 1
ATOM 804 C CA . LEU A 1 108 ? -4.209 -0.547 0.020 1.00 97.75 108 LEU A CA 1
ATOM 805 C C . LEU A 1 108 ? -4.196 0.571 1.074 1.00 97.75 108 LEU A C 1
ATOM 807 O O . LEU A 1 108 ? -4.530 0.333 2.231 1.00 97.75 108 LEU A O 1
ATOM 811 N N . GLN A 1 109 ? -3.851 1.807 0.701 1.00 97.69 109 GLN A N 1
ATOM 812 C CA . GLN A 1 109 ? -3.939 2.967 1.599 1.00 97.69 109 GLN A CA 1
ATOM 813 C C . GLN A 1 109 ? -5.381 3.272 2.011 1.00 97.69 109 GLN A C 1
ATOM 815 O O . GLN A 1 109 ? -5.633 3.622 3.168 1.00 97.69 109 GLN A O 1
ATOM 820 N N . THR A 1 110 ? -6.323 3.111 1.083 1.00 97.81 110 THR A N 1
ATOM 821 C CA . THR A 1 110 ? -7.753 3.263 1.361 1.00 97.81 110 THR A CA 1
ATOM 822 C C . THR A 1 110 ? -8.215 2.194 2.350 1.00 97.81 110 THR A C 1
ATOM 824 O O . THR A 1 110 ? -8.798 2.527 3.383 1.00 97.81 110 THR A O 1
ATOM 827 N N . GLU A 1 111 ? -7.867 0.931 2.108 1.00 96.69 111 GLU A N 1
ATOM 828 C CA . GLU A 1 111 ? -8.171 -0.180 3.017 1.00 96.69 111 GLU A CA 1
ATOM 829 C C . GLU A 1 111 ? -7.530 -0.009 4.396 1.00 96.69 111 GLU A C 1
ATOM 831 O O . GLU A 1 111 ? -8.180 -0.237 5.414 1.00 96.69 111 GLU A O 1
ATOM 836 N N . LEU A 1 112 ? -6.282 0.464 4.452 1.00 97.62 112 LEU A N 1
ATOM 837 C CA . LEU A 1 112 ? -5.589 0.752 5.705 1.00 97.62 112 LEU A CA 1
ATOM 838 C C . LEU A 1 112 ? -6.319 1.833 6.508 1.00 97.62 112 LEU A C 1
ATOM 840 O O . LEU A 1 112 ? -6.432 1.727 7.730 1.00 97.62 112 LEU A O 1
ATOM 844 N N . SER A 1 113 ? -6.816 2.878 5.840 1.00 97.31 113 SER A N 1
ATOM 845 C CA . SER A 1 113 ? -7.592 3.930 6.500 1.00 97.31 113 SER A CA 1
ATOM 846 C C . SER A 1 113 ? -8.905 3.391 7.080 1.00 97.31 113 SER A C 1
ATOM 848 O O . SER A 1 113 ? -9.242 3.703 8.225 1.00 97.31 113 SER A O 1
ATOM 850 N N . ALA A 1 114 ? -9.589 2.515 6.336 1.00 96.69 114 ALA A N 1
ATOM 851 C CA . ALA A 1 114 ? -10.813 1.861 6.779 1.00 96.69 114 ALA A CA 1
ATOM 852 C C . ALA A 1 114 ? -10.547 0.939 7.980 1.00 96.69 114 ALA A C 1
ATOM 854 O O . ALA A 1 114 ? -11.217 1.074 9.001 1.00 96.69 114 ALA A O 1
ATOM 855 N N . ALA A 1 115 ? -9.508 0.099 7.918 1.00 96.44 115 ALA A N 1
ATOM 856 C CA . ALA A 1 115 ? -9.120 -0.797 9.009 1.00 96.44 115 ALA A CA 1
ATOM 857 C C . ALA A 1 115 ? -8.728 -0.031 10.289 1.00 96.44 115 ALA A C 1
ATOM 859 O O . ALA A 1 115 ? -9.112 -0.408 11.395 1.00 96.44 115 ALA A O 1
ATOM 860 N N . LYS A 1 116 ? -8.020 1.101 10.165 1.00 96.88 116 LYS A N 1
ATOM 861 C CA . LYS A 1 116 ? -7.716 1.982 11.311 1.00 96.88 116 LYS A CA 1
ATOM 862 C C . LYS A 1 116 ? -8.974 2.607 11.918 1.00 96.88 116 LYS A C 1
ATOM 864 O O . LYS A 1 116 ? -9.060 2.748 13.139 1.00 96.88 116 LYS A O 1
ATOM 869 N N . SER A 1 117 ? -9.941 2.991 11.084 1.00 96.38 117 SER A N 1
ATOM 870 C CA . SER A 1 117 ? -11.233 3.505 11.551 1.00 96.38 117 SER A CA 1
ATOM 871 C C . SER A 1 117 ? -12.037 2.428 12.281 1.00 96.38 117 SER A C 1
ATOM 873 O O . SER A 1 117 ? -12.605 2.699 13.338 1.00 96.38 117 SER A O 1
ATOM 875 N N . GLU A 1 118 ? -12.044 1.204 11.757 1.00 94.69 118 GLU A N 1
ATOM 876 C CA . GLU A 1 118 ? -12.680 0.041 12.378 1.00 94.69 118 GLU A CA 1
ATOM 877 C C . GLU A 1 118 ? -12.069 -0.264 13.752 1.00 94.69 118 GLU A C 1
ATOM 879 O O . GLU A 1 118 ? -12.792 -0.326 14.745 1.00 94.69 118 GLU A O 1
ATOM 884 N N . LEU A 1 119 ? -10.736 -0.323 13.853 1.00 95.06 119 LEU A N 1
ATOM 885 C CA . LEU A 1 119 ? -10.037 -0.518 15.128 1.00 95.06 119 LEU A CA 1
ATOM 886 C C . LEU A 1 119 ? -10.408 0.565 16.156 1.00 95.06 119 LEU A C 1
ATOM 888 O O . LEU A 1 119 ? -10.645 0.277 17.334 1.00 95.06 119 LEU A O 1
ATOM 892 N N . LYS A 1 120 ? -10.503 1.827 15.723 1.00 94.88 120 LYS A N 1
ATOM 893 C CA . LYS A 1 120 ? -10.933 2.936 16.586 1.00 94.88 120 LYS A CA 1
ATOM 894 C C . LYS A 1 120 ? -12.375 2.756 17.076 1.00 94.88 120 LYS A C 1
ATOM 896 O O . LYS A 1 120 ? -12.661 3.034 18.241 1.00 94.88 120 LYS A O 1
ATOM 901 N N . ALA A 1 121 ? -13.278 2.283 16.219 1.00 93.50 121 ALA A N 1
ATOM 902 C CA . ALA A 1 121 ? -14.658 2.001 16.600 1.00 93.50 121 ALA A CA 1
ATOM 903 C C . ALA A 1 121 ? -14.741 0.836 17.602 1.00 93.50 121 ALA A C 1
ATOM 905 O O . ALA A 1 121 ? -15.372 0.977 18.649 1.00 93.50 121 ALA A O 1
ATOM 906 N N . LEU A 1 122 ? -14.040 -0.273 17.340 1.00 92.31 122 LEU A N 1
ATOM 907 C CA . LEU A 1 122 ? -13.995 -1.444 18.225 1.00 92.31 122 LEU A CA 1
ATOM 908 C C . LEU A 1 122 ? -13.454 -1.089 19.616 1.00 92.31 122 LEU A C 1
ATOM 910 O O . LEU A 1 122 ? -14.059 -1.417 20.639 1.00 92.31 122 LEU A O 1
ATOM 914 N N . THR A 1 123 ? -12.345 -0.351 19.669 1.00 92.25 123 THR A N 1
ATOM 915 C CA . THR A 1 123 ? -11.739 0.088 20.935 1.00 92.25 123 THR A CA 1
ATOM 916 C C . THR A 1 123 ? -12.643 1.049 21.711 1.00 92.25 123 THR A C 1
ATOM 918 O O . THR A 1 123 ? -12.772 0.911 22.931 1.00 92.25 123 THR A O 1
ATOM 921 N N . SER A 1 124 ? -13.320 1.978 21.026 1.00 91.12 124 SER A N 1
ATOM 922 C CA . SER A 1 124 ? -14.292 2.887 21.644 1.00 91.12 124 SER A CA 1
ATOM 923 C C . SER A 1 124 ? -15.507 2.139 22.203 1.00 91.12 124 SER A C 1
ATOM 925 O O . SER A 1 124 ? -15.869 2.343 23.365 1.00 91.12 124 SER A O 1
ATOM 927 N N . ASN A 1 125 ? -16.074 1.206 21.433 1.00 89.31 125 ASN A N 1
ATOM 928 C CA . ASN A 1 125 ? -17.196 0.369 21.859 1.00 89.31 125 ASN A CA 1
ATOM 929 C C . ASN A 1 125 ? -16.835 -0.474 23.086 1.00 89.31 125 ASN A C 1
ATOM 931 O O . ASN A 1 125 ? -17.613 -0.545 24.040 1.00 89.31 125 ASN A O 1
ATOM 935 N N . ARG A 1 126 ? -15.624 -1.047 23.119 1.00 88.81 126 ARG A N 1
ATOM 936 C CA . ARG A 1 126 ? -15.123 -1.798 24.279 1.00 88.81 126 ARG A CA 1
ATOM 937 C C . ARG A 1 126 ? -15.052 -0.927 25.532 1.00 88.81 126 ARG A C 1
ATOM 939 O O . ARG A 1 126 ? -15.484 -1.350 26.604 1.00 88.81 126 ARG A O 1
ATOM 946 N N . GLN A 1 127 ? -14.529 0.294 25.413 1.00 87.81 127 GLN A N 1
ATOM 947 C CA . GLN A 1 127 ? -14.454 1.232 26.538 1.00 87.81 127 GLN A CA 1
ATOM 948 C C . GLN A 1 127 ? -15.842 1.670 27.018 1.00 87.81 127 GLN A C 1
ATOM 950 O O . GLN A 1 127 ? -16.070 1.749 28.226 1.00 87.81 127 GLN A O 1
ATOM 955 N N . ALA A 1 128 ? -16.773 1.931 26.099 1.00 87.19 128 ALA A N 1
ATOM 956 C CA . ALA A 1 128 ? -18.153 2.267 26.436 1.00 87.19 128 ALA A CA 1
ATOM 957 C C . ALA A 1 128 ? -18.839 1.110 27.181 1.00 87.19 128 ALA A C 1
ATOM 959 O O . ALA A 1 128 ? -19.382 1.317 28.265 1.00 87.19 128 ALA A O 1
ATOM 960 N N . ALA A 1 129 ? -18.719 -0.120 26.672 1.00 85.88 129 ALA A N 1
ATOM 961 C CA . ALA A 1 129 ? -19.263 -1.311 27.317 1.00 85.88 129 ALA A CA 1
ATOM 962 C C . ALA A 1 129 ? -18.666 -1.545 28.716 1.00 85.88 129 ALA A C 1
ATOM 964 O O . ALA A 1 129 ? -19.394 -1.881 29.651 1.00 85.88 129 ALA A O 1
ATOM 965 N N . ALA A 1 130 ? -17.358 -1.326 28.890 1.00 85.25 130 ALA A N 1
ATOM 966 C CA . ALA A 1 130 ? -16.699 -1.432 30.191 1.00 85.25 130 ALA A CA 1
ATOM 967 C C . ALA A 1 130 ? -17.215 -0.386 31.195 1.00 85.25 130 ALA A C 1
ATOM 969 O O . ALA A 1 130 ? -17.453 -0.716 32.358 1.00 85.25 130 ALA A O 1
ATOM 970 N N . LYS A 1 131 ? -17.444 0.859 30.751 1.00 86.06 131 LYS A N 1
ATOM 971 C CA . LYS A 1 131 ? -18.038 1.911 31.591 1.00 86.06 131 LYS A CA 1
ATOM 972 C C . LYS A 1 131 ? -19.454 1.547 32.024 1.00 86.06 131 LYS A C 1
ATOM 974 O O . LYS A 1 131 ? -1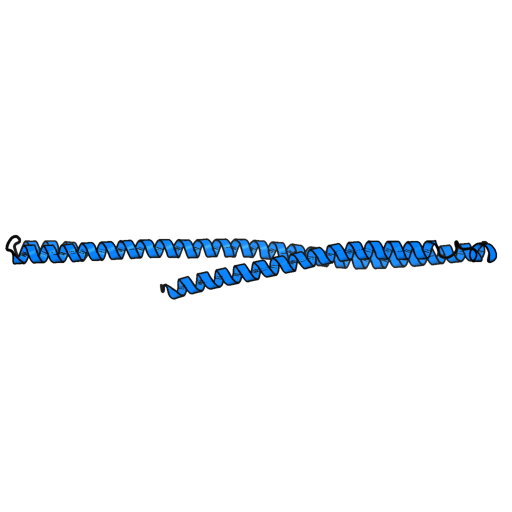9.746 1.624 33.213 1.00 86.06 131 LYS A O 1
ATOM 979 N N . THR A 1 132 ? -20.301 1.092 31.102 1.00 86.00 132 THR A N 1
ATOM 980 C CA . THR A 1 132 ? -21.675 0.682 31.427 1.00 86.00 132 THR A CA 1
ATOM 981 C C . THR A 1 132 ? -21.692 -0.490 32.411 1.00 86.00 132 THR A C 1
ATOM 983 O O . THR A 1 132 ? -22.422 -0.438 33.397 1.00 86.00 132 THR A O 1
ATOM 986 N N . LYS A 1 133 ? -20.830 -1.503 32.220 1.00 84.75 133 LYS A N 1
ATOM 987 C CA . LYS A 1 133 ? -20.677 -2.617 33.174 1.00 84.75 133 LYS A CA 1
ATOM 988 C C . LYS A 1 133 ? -20.227 -2.143 34.560 1.00 84.75 133 LYS A C 1
ATOM 990 O O . LYS A 1 133 ? -20.759 -2.612 35.559 1.00 84.75 133 LYS A O 1
ATOM 995 N N . SER A 1 134 ? -19.280 -1.207 34.628 1.00 86.06 134 SER A N 1
ATOM 996 C CA . SER A 1 134 ? -18.799 -0.637 35.896 1.00 86.06 134 SER A CA 1
ATOM 997 C C . SER A 1 134 ? -19.897 0.133 36.639 1.00 86.06 134 SER A C 1
ATOM 999 O O . SER A 1 134 ? -20.092 -0.070 37.837 1.00 86.06 134 SER A O 1
ATOM 1001 N N . VAL A 1 135 ? -20.669 0.959 35.924 1.00 86.00 135 VAL A N 1
ATOM 1002 C CA . VAL A 1 135 ? -21.815 1.686 36.497 1.00 86.00 135 VAL A CA 1
ATOM 1003 C C . VAL A 1 135 ? -22.880 0.712 37.001 1.00 86.00 135 VAL A C 1
ATOM 1005 O O . VAL A 1 135 ? -23.335 0.852 38.132 1.00 86.00 135 VAL A O 1
ATOM 1008 N N . ALA A 1 136 ? -23.224 -0.310 36.213 1.00 83.75 136 ALA A N 1
ATOM 1009 C CA . ALA A 1 136 ? -24.177 -1.337 36.626 1.00 83.75 136 ALA A CA 1
ATOM 1010 C C . ALA A 1 136 ? -23.703 -2.095 37.880 1.00 83.75 136 ALA A C 1
ATOM 1012 O O . ALA A 1 136 ? -24.475 -2.273 38.817 1.00 83.75 136 ALA A O 1
ATOM 1013 N N . ALA A 1 137 ? -22.422 -2.476 37.945 1.00 84.12 137 ALA A N 1
ATOM 1014 C CA . ALA A 1 137 ? -21.848 -3.148 39.111 1.00 84.12 137 ALA A CA 1
ATOM 1015 C C . ALA A 1 137 ? -21.858 -2.261 40.367 1.00 84.12 137 ALA A C 1
ATOM 1017 O O . ALA A 1 137 ? -22.127 -2.747 41.466 1.00 84.12 137 ALA A O 1
ATOM 1018 N N . LYS A 1 138 ? -21.594 -0.956 40.213 1.00 86.56 138 LYS A N 1
ATOM 1019 C CA . LYS A 1 138 ? -21.679 0.006 41.316 1.00 86.56 138 LYS A CA 1
ATOM 1020 C C . LYS A 1 138 ? -23.114 0.145 41.822 1.00 86.56 138 LYS A C 1
ATOM 1022 O O . LYS A 1 138 ? -23.334 0.007 43.019 1.00 86.56 138 LYS A O 1
ATOM 1027 N N . ASN A 1 139 ? -24.076 0.329 40.918 1.00 85.19 139 ASN A N 1
ATOM 1028 C CA . ASN A 1 139 ? -25.491 0.426 41.279 1.00 85.19 139 ASN A CA 1
ATOM 1029 C C . ASN A 1 139 ? -25.975 -0.850 41.982 1.00 85.19 139 ASN A C 1
ATOM 1031 O O . ASN A 1 139 ? -26.634 -0.763 43.011 1.00 85.19 139 ASN A O 1
ATOM 1035 N N . ALA A 1 140 ? -25.585 -2.031 41.491 1.00 85.25 140 ALA A N 1
ATOM 1036 C CA . ALA A 1 140 ? -25.923 -3.301 42.131 1.00 85.25 140 ALA A CA 1
ATOM 1037 C C . ALA A 1 140 ? -25.359 -3.400 43.559 1.00 85.25 140 ALA A C 1
ATOM 1039 O O . ALA A 1 140 ? -26.059 -3.834 44.474 1.00 85.25 140 ALA A O 1
ATOM 1040 N N . LYS A 1 141 ? -24.114 -2.956 43.772 1.00 87.88 141 LYS A N 1
ATOM 1041 C CA . LYS A 1 141 ? -23.487 -2.917 45.101 1.00 87.88 141 LYS A CA 1
ATOM 1042 C C . LYS A 1 141 ? -24.190 -1.935 46.043 1.00 87.88 141 LYS A C 1
ATOM 1044 O O . LYS A 1 141 ? -24.436 -2.275 47.199 1.00 87.88 141 LYS A O 1
ATOM 1049 N N . ASP A 1 142 ? -24.523 -0.744 45.554 1.00 88.19 142 ASP A N 1
ATOM 1050 C CA . ASP A 1 142 ? -25.206 0.282 46.343 1.00 88.19 142 ASP A CA 1
ATOM 1051 C C . ASP A 1 142 ? -26.615 -0.197 46.745 1.00 88.19 142 ASP A C 1
ATOM 1053 O O . ASP A 1 142 ? -26.973 -0.120 47.923 1.00 88.19 142 ASP A O 1
ATOM 1057 N N . SER A 1 143 ? -27.367 -0.801 45.818 1.00 86.44 143 SER A N 1
ATOM 1058 C CA . SER A 1 143 ? -28.679 -1.408 46.084 1.00 86.44 143 SER A CA 1
ATOM 1059 C C . SER A 1 143 ? -28.615 -2.569 47.081 1.00 86.44 143 SER A C 1
ATOM 1061 O O . SER A 1 143 ? -29.460 -2.645 47.972 1.00 86.44 143 SER A O 1
ATOM 1063 N N . LEU A 1 144 ? -27.603 -3.442 46.996 1.00 88.06 144 LEU A N 1
ATOM 1064 C CA . LEU A 1 144 ? -27.385 -4.500 47.993 1.00 88.06 144 LEU A CA 1
ATOM 1065 C C . LEU A 1 144 ? -27.130 -3.918 49.389 1.00 88.06 144 LEU A C 1
ATOM 1067 O O . LEU A 1 144 ? -27.746 -4.360 50.354 1.00 88.06 144 LEU A O 1
ATOM 1071 N N . SER A 1 145 ? -26.301 -2.875 49.493 1.00 90.12 145 SER A N 1
ATOM 1072 C CA . SER A 1 145 ? -26.027 -2.217 50.779 1.00 90.12 145 SER A CA 1
ATOM 1073 C C . SER A 1 145 ? -27.264 -1.542 51.385 1.00 90.12 145 SER A C 1
ATOM 1075 O O . SER A 1 145 ? -27.423 -1.489 52.604 1.00 90.12 145 SER A O 1
ATOM 1077 N N . LEU A 1 146 ? -28.160 -1.016 50.541 1.00 90.00 146 LEU A N 1
ATOM 1078 C CA . LEU A 1 146 ? -29.430 -0.442 50.979 1.00 90.00 146 LEU A CA 1
ATOM 1079 C C . LEU A 1 146 ? -30.389 -1.526 51.469 1.00 90.00 146 LEU A C 1
ATOM 1081 O O . LEU A 1 146 ? -31.062 -1.307 52.470 1.00 90.00 146 LEU A O 1
ATOM 1085 N N . LEU A 1 147 ? -30.427 -2.687 50.808 1.00 89.75 147 LEU A N 1
ATOM 1086 C CA . LEU A 1 147 ? -31.223 -3.834 51.250 1.00 89.75 147 LEU A CA 1
ATOM 1087 C C . LEU A 1 147 ? -30.748 -4.377 52.606 1.00 89.75 147 LEU A C 1
ATOM 1089 O O . LEU A 1 147 ? -31.591 -4.687 53.445 1.00 89.75 147 LEU A O 1
ATOM 1093 N N . GLU A 1 148 ? -29.435 -4.439 52.843 1.00 91.81 148 GLU A N 1
ATOM 1094 C CA . GLU A 1 148 ? -28.870 -4.800 54.154 1.00 91.81 148 GLU A CA 1
ATOM 1095 C C . GLU A 1 148 ? -29.305 -3.809 55.239 1.00 91.81 148 GLU A C 1
ATOM 1097 O O . GLU A 1 148 ? -29.906 -4.208 56.231 1.00 91.81 148 GLU A O 1
ATOM 1102 N N . LYS A 1 149 ? -29.139 -2.501 55.008 1.00 91.50 149 LYS A N 1
ATOM 1103 C CA . LYS A 1 149 ? -29.591 -1.468 55.960 1.00 91.50 149 LYS A CA 1
ATOM 1104 C C . LYS A 1 149 ? -31.097 -1.501 56.210 1.00 91.50 149 LYS A C 1
ATOM 1106 O O . LYS A 1 149 ? -31.543 -1.222 57.319 1.00 91.50 149 LYS A O 1
ATOM 1111 N N . LEU A 1 150 ? -31.889 -1.795 55.178 1.00 92.06 150 LEU A N 1
ATOM 1112 C CA . LEU A 1 150 ? -33.341 -1.912 55.296 1.00 92.06 150 LEU A CA 1
ATOM 1113 C C . LEU A 1 150 ? -33.721 -3.086 56.205 1.00 92.06 150 LEU A C 1
ATOM 1115 O O . LEU A 1 150 ? -34.644 -2.966 57.005 1.00 92.06 150 LEU A O 1
ATOM 1119 N N . LYS A 1 151 ? -32.993 -4.201 56.083 1.00 91.75 151 LYS A N 1
ATOM 1120 C CA . LYS A 1 151 ? -33.142 -5.375 56.940 1.00 91.75 151 LYS A CA 1
ATOM 1121 C C . LYS A 1 151 ? -32.748 -5.056 58.385 1.00 91.75 151 LYS A C 1
ATOM 1123 O O . LYS A 1 151 ? -33.545 -5.310 59.277 1.00 91.75 151 LYS A O 1
ATOM 1128 N N . ASP A 1 152 ? -31.605 -4.411 58.609 1.00 92.19 152 ASP A N 1
ATOM 1129 C CA . ASP A 1 152 ? -31.164 -4.022 59.958 1.00 92.19 152 ASP A CA 1
ATOM 1130 C C . ASP A 1 152 ? -32.160 -3.058 60.640 1.00 92.19 152 ASP A C 1
ATOM 1132 O O . ASP A 1 152 ? -32.431 -3.152 61.839 1.00 92.19 152 ASP A O 1
ATOM 1136 N N . ALA A 1 153 ? -32.751 -2.129 59.879 1.00 90.31 153 ALA A N 1
ATOM 1137 C CA . ALA A 1 153 ? -33.773 -1.203 60.376 1.00 90.31 153 ALA A CA 1
ATOM 1138 C C . ALA A 1 153 ? -35.094 -1.908 60.748 1.00 90.31 153 ALA A C 1
ATOM 1140 O O . ALA A 1 153 ? -35.788 -1.490 61.674 1.00 90.31 153 ALA A O 1
ATOM 1141 N N . HIS A 1 154 ? -35.445 -2.977 60.036 1.00 92.62 154 HIS A N 1
ATOM 1142 C CA . HIS A 1 154 ? -36.594 -3.819 60.367 1.00 92.62 154 HIS A CA 1
ATOM 1143 C C . HIS A 1 154 ? -36.323 -4.673 61.611 1.00 92.62 154 HIS A C 1
ATOM 1145 O O . HIS A 1 154 ? -37.110 -4.639 62.553 1.00 92.62 154 HIS A O 1
ATOM 1151 N N . GLU A 1 155 ? -35.161 -5.328 61.687 1.00 91.69 155 GLU A N 1
ATOM 1152 C CA . GLU A 1 155 ? -34.764 -6.149 62.843 1.00 91.69 155 GLU A CA 1
ATOM 1153 C C . GLU A 1 155 ? -34.620 -5.333 64.141 1.00 91.69 155 GLU A C 1
ATOM 1155 O O . GLU A 1 155 ? -34.869 -5.843 65.232 1.00 91.69 155 GLU A O 1
ATOM 1160 N N . SER A 1 156 ? -34.268 -4.049 64.038 1.00 92.56 156 SER A N 1
ATOM 1161 C CA . SER A 1 156 ? -34.215 -3.116 65.176 1.00 92.56 156 SER A CA 1
ATOM 1162 C C . SER A 1 156 ? -35.577 -2.531 65.577 1.00 92.56 156 SER A C 1
ATOM 1164 O O . SER A 1 156 ? -35.646 -1.745 66.523 1.00 92.56 156 SER A O 1
ATOM 1166 N N . GLY A 1 157 ? -36.661 -2.905 64.888 1.00 88.62 157 GLY A N 1
ATOM 1167 C CA . GLY A 1 157 ? -38.022 -2.445 65.177 1.00 88.62 157 GLY A CA 1
ATOM 1168 C C . GLY A 1 157 ? -38.292 -0.990 64.786 1.00 88.62 157 GLY A C 1
ATOM 1169 O O . GLY A 1 157 ? -39.281 -0.411 65.231 1.00 88.62 157 GLY A O 1
ATOM 1170 N N . ILE A 1 158 ? -37.421 -0.383 63.972 1.00 91.12 158 ILE A N 1
ATOM 1171 C CA . ILE A 1 158 ? -37.597 0.986 63.463 1.00 91.12 158 ILE A CA 1
ATOM 1172 C C . ILE A 1 158 ? -38.658 1.015 62.353 1.00 91.12 158 ILE A C 1
ATOM 1174 O O . ILE A 1 158 ? -39.341 2.023 62.182 1.00 91.12 158 ILE A O 1
ATOM 1178 N N . LEU A 1 159 ? -38.787 -0.077 61.595 1.00 88.75 159 LEU A N 1
ATOM 1179 C CA . LEU A 1 159 ? -39.767 -0.237 60.519 1.00 88.75 159 LEU A CA 1
ATOM 1180 C C . LEU A 1 159 ? -40.782 -1.326 60.865 1.00 88.75 159 LEU A C 1
ATOM 1182 O O . LEU A 1 159 ? -40.418 -2.365 61.411 1.00 88.75 159 LEU A O 1
ATOM 1186 N N . THR A 1 160 ? -42.037 -1.109 60.477 1.00 89.38 160 THR A N 1
ATOM 1187 C CA . THR A 1 160 ? -43.077 -2.150 60.495 1.00 89.38 160 THR A CA 1
ATOM 1188 C C . THR A 1 160 ? -42.918 -3.129 59.322 1.00 89.38 160 THR A C 1
ATOM 1190 O O . THR A 1 160 ? -42.257 -2.815 58.329 1.00 89.38 160 THR A O 1
ATOM 1193 N N . ASP A 1 161 ? -43.537 -4.313 59.413 1.00 88.38 161 ASP A N 1
ATOM 1194 C CA . ASP A 1 161 ? -43.492 -5.343 58.358 1.00 88.38 161 ASP A CA 1
ATOM 1195 C C . ASP A 1 161 ? -43.969 -4.807 56.997 1.00 88.38 161 ASP A C 1
ATOM 1197 O O . ASP A 1 161 ? -43.334 -5.051 55.967 1.00 88.38 161 ASP A O 1
ATOM 1201 N N . ASP A 1 162 ? -45.044 -4.013 57.000 1.00 90.19 162 ASP A N 1
ATOM 1202 C CA . ASP A 1 162 ? -45.616 -3.423 55.787 1.00 90.19 162 ASP A CA 1
ATOM 1203 C C . ASP A 1 162 ? -44.668 -2.387 55.154 1.00 90.19 162 ASP A C 1
ATOM 1205 O O . ASP A 1 162 ? -44.445 -2.396 53.939 1.00 90.19 162 ASP A O 1
ATOM 1209 N N . GLU A 1 163 ? -44.043 -1.526 55.967 1.00 88.81 163 GLU A N 1
ATOM 1210 C CA . GLU A 1 163 ? -43.081 -0.521 55.492 1.00 88.81 163 GLU A CA 1
ATOM 1211 C C . GLU A 1 163 ? -41.788 -1.150 54.966 1.00 88.81 163 GLU A C 1
ATOM 1213 O O . GLU A 1 163 ? -41.191 -0.644 54.007 1.00 88.81 163 GLU A O 1
ATOM 1218 N N . TYR A 1 164 ? -41.340 -2.240 55.591 1.00 90.88 164 TYR A N 1
ATOM 1219 C CA . TYR A 1 164 ? -40.191 -3.008 55.132 1.00 90.88 164 TYR A CA 1
ATOM 1220 C C . TYR A 1 164 ? -40.466 -3.638 53.764 1.00 90.88 164 TYR A C 1
ATOM 1222 O O . TYR A 1 164 ? -39.687 -3.435 52.828 1.00 90.88 164 TYR A O 1
ATOM 1230 N N . GLU A 1 165 ? -41.588 -4.342 53.604 1.00 91.00 165 GLU A N 1
ATOM 1231 C CA . GLU A 1 165 ? -41.932 -5.011 52.347 1.00 91.00 165 GLU A CA 1
ATOM 1232 C C . GLU A 1 165 ? -42.172 -4.024 51.194 1.00 91.00 165 GLU A C 1
ATOM 1234 O O . GLU A 1 165 ? -41.719 -4.267 50.069 1.00 91.00 165 GLU A O 1
ATOM 1239 N N . GLU A 1 166 ? -42.800 -2.872 51.451 1.00 90.81 166 GLU A N 1
ATOM 1240 C CA . GLU A 1 166 ? -42.986 -1.837 50.429 1.00 90.81 166 GLU A CA 1
ATOM 1241 C C . GLU A 1 166 ? -41.639 -1.267 49.948 1.00 90.81 166 GLU A C 1
ATOM 1243 O O . GLU A 1 166 ? -41.382 -1.164 48.740 1.00 90.81 166 GLU A O 1
ATOM 1248 N N . LYS A 1 167 ? -40.742 -0.927 50.884 1.00 89.50 167 LYS A N 1
ATOM 1249 C CA . LYS A 1 167 ? -39.420 -0.363 50.563 1.00 89.50 167 LYS A CA 1
ATOM 1250 C C . LYS A 1 167 ? -38.501 -1.395 49.911 1.00 89.50 167 LYS A C 1
ATOM 1252 O O . LYS A 1 167 ? -37.777 -1.056 48.973 1.00 89.50 167 LYS A O 1
ATOM 1257 N N . ARG A 1 168 ? -38.573 -2.658 50.337 1.00 90.50 168 ARG A N 1
ATOM 1258 C CA . ARG A 1 168 ? -37.837 -3.778 49.739 1.00 90.50 168 ARG A CA 1
ATOM 1259 C C . ARG A 1 168 ? -38.250 -3.999 48.288 1.00 90.50 168 ARG A C 1
ATOM 1261 O O . ARG A 1 168 ? -37.380 -4.078 47.424 1.00 90.50 168 ARG A O 1
ATOM 1268 N N . ARG A 1 169 ? -39.554 -4.041 47.987 1.00 90.00 169 ARG A N 1
A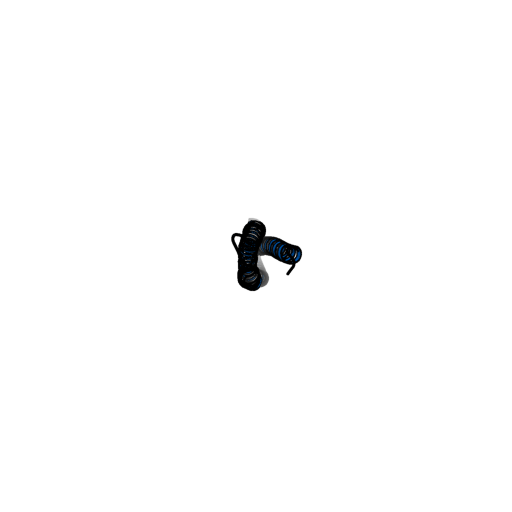TOM 1269 C CA . ARG A 1 169 ? -40.041 -4.192 46.602 1.00 90.00 169 ARG A CA 1
ATOM 1270 C C . ARG A 1 169 ? -39.614 -3.033 45.712 1.00 90.00 169 ARG A C 1
ATOM 1272 O O . ARG A 1 169 ? -39.187 -3.276 44.587 1.00 90.00 169 ARG A O 1
ATOM 1279 N N . LYS A 1 170 ? -39.665 -1.796 46.220 1.00 87.81 170 LYS A N 1
ATOM 1280 C CA . LYS A 1 170 ? -39.172 -0.615 45.492 1.00 87.81 170 LYS A CA 1
ATOM 1281 C C . LYS A 1 170 ? -37.686 -0.743 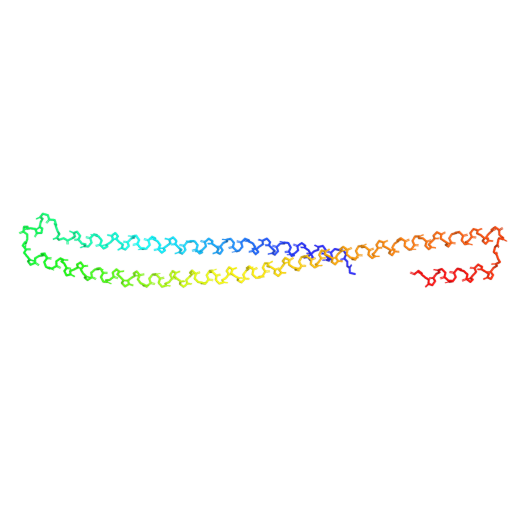45.140 1.00 87.81 170 LYS A C 1
ATOM 1283 O O . LYS A 1 170 ? -37.338 -0.561 43.978 1.00 87.81 170 LYS A O 1
ATOM 1288 N N . LEU A 1 171 ? -36.835 -1.128 46.093 1.00 84.56 171 LEU A N 1
ATOM 1289 C CA . LEU A 1 171 ? -35.396 -1.328 45.863 1.00 84.56 171 LEU A CA 1
ATOM 1290 C C . LEU A 1 171 ? -35.101 -2.471 44.881 1.00 84.56 171 LEU A C 1
ATOM 1292 O O . LEU A 1 171 ? -34.261 -2.317 44.000 1.00 84.56 171 LEU A O 1
ATOM 1296 N N . VAL A 1 172 ? -35.819 -3.592 44.988 1.00 85.12 172 VAL A N 1
ATOM 1297 C CA . VAL A 1 172 ? -35.658 -4.735 44.073 1.00 85.12 172 VAL A CA 1
ATOM 1298 C C . VAL A 1 172 ? -36.136 -4.404 42.657 1.00 85.12 172 VAL A C 1
ATOM 1300 O O . VAL A 1 172 ? -35.540 -4.874 41.699 1.00 85.12 172 VAL A O 1
ATOM 1303 N N . SER A 1 173 ? -37.163 -3.564 42.499 1.00 83.12 173 SER A N 1
ATOM 1304 C CA . SER A 1 173 ? -37.642 -3.132 41.175 1.00 83.12 173 SER A CA 1
ATOM 1305 C C . SER A 1 173 ? -36.713 -2.149 40.447 1.00 83.12 173 SER A C 1
ATOM 1307 O O . SER A 1 173 ? -36.911 -1.888 39.264 1.00 83.12 173 SER A O 1
ATOM 1309 N N . GLN A 1 174 ? -35.734 -1.578 41.158 1.00 74.56 174 GLN A N 1
ATOM 1310 C CA . GLN A 1 174 ? -34.753 -0.619 40.633 1.00 74.56 174 GLN A CA 1
ATOM 1311 C C . GLN A 1 174 ? -33.384 -1.258 40.325 1.00 74.56 174 GLN A C 1
ATOM 1313 O O . GLN A 1 174 ? -32.487 -0.558 39.849 1.00 74.56 174 GLN A O 1
ATOM 1318 N N . LEU A 1 175 ? -33.225 -2.553 40.621 1.00 65.31 175 LEU A N 1
ATOM 1319 C CA . LEU A 1 175 ? -32.070 -3.393 40.281 1.00 65.31 175 LEU A CA 1
ATOM 1320 C C . LEU A 1 175 ? -32.205 -3.961 38.863 1.00 65.31 175 LEU A C 1
ATOM 1322 O O . LEU A 1 175 ? -31.160 -4.021 38.176 1.00 65.31 175 LEU A O 1
#

Foldseek 3Di:
DDPVVLVVLLVVLVVLLVVLVVLLVVLVVQLVVLVVVLVVLVVVLVVQLVVLVCFLVDPVVVVVDDVSSVVSVVVSVVSNVVSVVVSVVSNVVSVVSSVVSVVVSVVSVVVSVVSVVVSVVSVVVSVVVVVVVVVVVVLVVVLVVVLVVLVVCVVVVVDDPVRSVVVNVVSVVVD